Protein AF-A0AA86IXW4-F1 (afdb_monomer_lite)

Radius of gyration: 29.14 Å; chains: 1; bounding box: 56×47×99 Å

Structure (mmCIF, N/CA/C/O backbone):
data_AF-A0AA86IXW4-F1
#
_entry.id   AF-A0AA86IXW4-F1
#
loop_
_atom_site.group_PDB
_atom_site.id
_atom_site.type_symbol
_atom_site.label_atom_id
_atom_site.label_alt_id
_atom_site.label_comp_id
_atom_site.label_asym_id
_atom_site.label_entity_id
_atom_site.label_seq_id
_atom_site.pdbx_PDB_ins_code
_atom_site.Cartn_x
_atom_site.Cartn_y
_atom_site.Cartn_z
_atom_site.occupancy
_atom_site.B_iso_or_equiv
_atom_site.auth_seq_id
_atom_site.auth_comp_id
_atom_site.auth_asym_id
_atom_site.auth_atom_id
_atom_site.pdbx_PDB_model_num
ATOM 1 N N . MET A 1 1 ? -19.804 -8.439 32.373 1.00 39.34 1 MET A N 1
ATOM 2 C CA . MET A 1 1 ? -19.639 -8.968 31.004 1.00 39.34 1 MET A CA 1
ATOM 3 C C . MET A 1 1 ? -18.277 -8.530 30.494 1.00 39.34 1 MET A C 1
ATOM 5 O O . MET A 1 1 ? -18.001 -7.336 30.505 1.00 39.34 1 MET A O 1
ATOM 9 N N . ALA A 1 2 ? -17.385 -9.476 30.193 1.00 41.97 2 ALA A N 1
ATOM 10 C CA . ALA A 1 2 ? -16.076 -9.170 29.624 1.00 41.97 2 ALA A CA 1
ATOM 11 C C . ALA A 1 2 ? -16.275 -8.740 28.167 1.00 41.97 2 ALA A C 1
ATOM 13 O O . ALA A 1 2 ? -16.857 -9.489 27.390 1.00 41.97 2 ALA A O 1
ATOM 14 N N . THR A 1 3 ? -15.846 -7.531 27.810 1.00 47.69 3 THR A N 1
ATOM 15 C CA . THR A 1 3 ? -15.825 -7.098 26.411 1.00 47.69 3 THR A CA 1
ATOM 16 C C . THR A 1 3 ? -14.803 -7.959 25.681 1.00 47.69 3 THR A C 1
ATOM 18 O O . THR A 1 3 ? -13.603 -7.861 25.960 1.00 47.69 3 THR A O 1
ATOM 21 N N . VAL A 1 4 ? -15.299 -8.847 24.823 1.00 51.41 4 VAL A N 1
ATOM 22 C CA . VAL A 1 4 ? -14.493 -9.597 23.864 1.00 51.41 4 VAL A CA 1
ATOM 23 C C . VAL A 1 4 ? -13.935 -8.570 22.886 1.00 51.41 4 VAL A C 1
ATOM 25 O O . VAL A 1 4 ? -14.699 -7.820 22.292 1.00 51.41 4 VAL A O 1
ATOM 28 N N . VAL A 1 5 ? -12.610 -8.481 22.791 1.00 48.59 5 VAL A N 1
ATOM 29 C CA . VAL A 1 5 ? -11.953 -7.720 21.724 1.00 48.59 5 VAL A CA 1
ATOM 30 C C . VAL A 1 5 ? -11.948 -8.648 20.520 1.00 48.59 5 VAL A C 1
ATOM 32 O O . VAL A 1 5 ? -11.308 -9.700 20.574 1.00 48.59 5 VAL A O 1
ATOM 35 N N . SER A 1 6 ? -12.727 -8.319 19.492 1.00 56.19 6 SER A N 1
ATOM 36 C CA . SER A 1 6 ? -12.840 -9.142 18.294 1.00 56.19 6 SER A CA 1
ATOM 37 C C . SER A 1 6 ? -11.856 -8.657 17.241 1.00 56.19 6 SER A C 1
ATOM 39 O O . SER A 1 6 ? -11.741 -7.460 16.992 1.00 56.19 6 SER A O 1
ATOM 41 N N . THR A 1 7 ? -11.184 -9.580 16.555 1.00 57.56 7 THR A N 1
ATOM 42 C CA . THR A 1 7 ? -10.417 -9.244 15.347 1.00 57.56 7 THR A CA 1
ATOM 43 C C . THR A 1 7 ? -11.308 -8.654 14.255 1.00 57.56 7 THR A C 1
ATOM 45 O O . THR A 1 7 ? -10.797 -7.934 13.406 1.00 57.56 7 THR A O 1
ATOM 48 N N . ALA A 1 8 ? -12.625 -8.894 14.301 1.00 57.81 8 ALA A N 1
ATOM 49 C CA . ALA A 1 8 ? -13.596 -8.310 13.381 1.00 57.81 8 ALA A CA 1
ATOM 50 C C . ALA A 1 8 ? -13.733 -6.783 13.531 1.00 57.81 8 ALA A C 1
ATOM 52 O O . ALA A 1 8 ? -13.947 -6.096 12.532 1.00 57.81 8 ALA A O 1
ATOM 53 N N . ASP A 1 9 ? -13.537 -6.236 14.735 1.00 55.59 9 ASP A N 1
ATOM 54 C CA . ASP A 1 9 ? -13.600 -4.784 14.964 1.00 55.59 9 ASP A CA 1
ATOM 55 C C . ASP A 1 9 ? -12.440 -4.058 14.254 1.00 55.59 9 ASP A C 1
ATOM 57 O O . ASP A 1 9 ? -12.583 -2.917 13.837 1.00 55.59 9 ASP A O 1
ATOM 61 N N . TYR A 1 10 ? -11.333 -4.769 14.005 1.00 53.34 10 TYR A N 1
ATOM 62 C CA . TYR A 1 10 ? -10.164 -4.314 13.236 1.00 53.34 10 TYR A CA 1
ATOM 63 C C . TYR A 1 10 ? -10.246 -4.646 11.731 1.00 53.34 10 TYR A C 1
ATOM 65 O O . TYR A 1 10 ? -9.254 -4.541 11.006 1.00 53.34 10 TYR A O 1
ATOM 73 N N . THR A 1 11 ? -11.400 -5.127 11.250 1.00 56.25 11 THR A N 1
ATOM 74 C CA . THR A 1 11 ? -11.641 -5.409 9.819 1.00 56.25 11 THR A CA 1
ATOM 75 C C . THR A 1 11 ? -12.586 -4.422 9.152 1.00 56.25 11 THR A C 1
ATOM 77 O O . THR A 1 11 ? -12.877 -4.580 7.966 1.00 56.25 11 THR A O 1
ATOM 80 N N . GLN A 1 12 ? -13.066 -3.417 9.888 1.00 63.75 12 GLN A N 1
ATOM 81 C CA . GLN A 1 12 ? -13.913 -2.386 9.307 1.00 63.75 12 GLN A CA 1
ATOM 82 C C . GLN A 1 12 ? -13.126 -1.582 8.275 1.00 63.75 12 GLN A C 1
ATOM 84 O O . GLN A 1 12 ? -11.935 -1.315 8.437 1.00 63.75 12 GLN A O 1
ATOM 89 N N . LYS A 1 13 ? -13.801 -1.247 7.174 1.00 69.94 13 LYS A N 1
ATOM 90 C CA . LYS A 1 13 ? -13.234 -0.397 6.135 1.00 69.94 13 LYS A CA 1
ATOM 91 C C . LYS A 1 13 ? -13.002 0.984 6.745 1.00 69.94 13 LYS A C 1
ATOM 93 O O . LYS A 1 13 ? -13.955 1.639 7.151 1.00 69.94 13 LYS A O 1
ATOM 98 N N . ILE A 1 14 ? -11.733 1.366 6.827 1.00 74.06 14 ILE A N 1
ATOM 99 C CA . ILE A 1 14 ? -11.286 2.599 7.481 1.00 74.06 14 ILE A CA 1
ATOM 100 C C . ILE A 1 14 ? -11.587 3.816 6.605 1.00 74.06 14 ILE A C 1
ATOM 102 O O . ILE A 1 14 ? -12.019 4.842 7.114 1.00 74.06 14 ILE A O 1
ATOM 106 N N . ALA A 1 15 ? -11.368 3.674 5.298 1.00 80.75 15 ALA A N 1
ATOM 107 C CA . ALA A 1 15 ? -11.474 4.754 4.334 1.00 80.75 15 ALA A CA 1
ATOM 108 C C . ALA A 1 15 ? -11.994 4.265 2.982 1.00 80.75 15 ALA A C 1
ATOM 110 O O . ALA A 1 15 ? -11.995 3.059 2.702 1.00 80.75 15 ALA A O 1
ATOM 111 N N . GLU A 1 16 ? -12.441 5.195 2.140 1.00 84.00 16 GLU A N 1
ATOM 112 C CA . GLU A 1 16 ? -12.910 4.878 0.791 1.00 84.00 16 GLU A CA 1
ATOM 113 C C . GLU A 1 16 ? -11.810 4.281 -0.101 1.00 84.00 16 GLU A C 1
ATOM 115 O O . GLU A 1 16 ? -10.609 4.504 0.082 1.00 84.00 16 GLU A O 1
ATOM 120 N N . ASP A 1 17 ? -12.247 3.489 -1.086 1.00 88.19 17 ASP A N 1
ATOM 121 C CA . ASP A 1 17 ? -11.321 2.873 -2.033 1.00 88.19 17 ASP A CA 1
ATOM 122 C C . ASP A 1 17 ? -10.925 3.911 -3.083 1.00 88.19 17 ASP A C 1
ATOM 124 O O . ASP A 1 17 ? -11.780 4.616 -3.620 1.00 88.19 17 ASP A O 1
ATOM 128 N N . ILE A 1 18 ? -9.637 3.976 -3.408 1.00 87.75 18 ILE A N 1
ATOM 129 C CA . ILE A 1 18 ? -9.098 4.986 -4.319 1.00 87.75 18 ILE A CA 1
ATOM 130 C C . ILE A 1 18 ? -8.702 4.307 -5.634 1.00 87.75 18 ILE A C 1
ATOM 132 O O . ILE A 1 18 ? -7.917 3.355 -5.620 1.00 87.75 18 ILE A O 1
ATOM 136 N N . PRO A 1 19 ? -9.202 4.758 -6.797 1.00 90.06 19 PRO A N 1
ATOM 137 C CA . PRO A 1 19 ? -8.684 4.290 -8.074 1.00 90.06 19 PRO A CA 1
ATOM 138 C C . PRO A 1 19 ? -7.226 4.738 -8.229 1.00 90.06 19 PRO A C 1
ATOM 140 O O . PRO A 1 19 ? -6.903 5.915 -8.087 1.00 90.06 19 PRO A O 1
ATOM 143 N N . ALA A 1 20 ? -6.345 3.793 -8.536 1.00 89.06 20 ALA A N 1
ATOM 144 C CA . ALA A 1 20 ? -4.919 4.013 -8.715 1.00 89.06 20 ALA A CA 1
ATOM 145 C C . ALA A 1 20 ? -4.461 3.474 -10.073 1.00 89.06 20 ALA A C 1
ATOM 147 O O . ALA A 1 20 ? -5.071 2.574 -10.656 1.00 89.06 20 ALA A O 1
ATOM 148 N N . ARG A 1 21 ? -3.357 4.017 -10.582 1.00 89.69 21 ARG A N 1
ATOM 149 C CA . ARG A 1 21 ? -2.685 3.509 -11.777 1.00 89.69 21 ARG A CA 1
ATOM 150 C C . ARG A 1 21 ? -1.200 3.343 -11.479 1.00 89.69 21 ARG A C 1
ATOM 152 O O . ARG A 1 21 ? -0.575 4.274 -10.982 1.00 89.69 21 ARG A O 1
ATOM 159 N N . ILE A 1 22 ? -0.662 2.169 -11.793 1.00 88.38 22 ILE A N 1
ATOM 160 C CA . ILE A 1 22 ? 0.761 1.840 -11.672 1.00 88.38 22 ILE A CA 1
ATOM 161 C C . ILE A 1 22 ? 1.231 1.390 -13.055 1.00 88.38 22 ILE A C 1
ATOM 163 O O . ILE A 1 22 ? 0.738 0.390 -13.579 1.00 88.38 22 ILE A O 1
ATOM 167 N N . GLY A 1 23 ? 2.112 2.181 -13.673 1.00 86.81 23 GLY A N 1
ATOM 168 C CA . GLY A 1 23 ? 2.447 2.041 -15.094 1.00 86.81 23 GLY A CA 1
ATOM 169 C C . GLY A 1 23 ? 1.193 2.143 -15.968 1.00 86.81 23 GLY A C 1
ATOM 170 O O . GLY A 1 23 ? 0.375 3.056 -15.817 1.00 86.81 23 GLY A O 1
ATOM 171 N N . SER A 1 24 ? 0.991 1.158 -16.838 1.00 84.56 24 SER A N 1
ATOM 172 C CA . SER A 1 24 ? -0.204 1.028 -17.680 1.00 84.56 24 SER A CA 1
ATOM 173 C C . SER A 1 24 ? -1.407 0.364 -16.986 1.00 84.56 24 SER A C 1
ATOM 175 O O . SER A 1 24 ? -2.505 0.339 -17.550 1.00 84.56 24 SER A O 1
ATOM 177 N N . VAL A 1 25 ? -1.254 -0.136 -15.753 1.00 86.81 25 VAL A N 1
ATOM 178 C CA . VAL A 1 25 ? -2.282 -0.933 -15.069 1.00 86.81 25 VAL A CA 1
ATOM 179 C C . VAL A 1 25 ? -3.121 -0.070 -14.134 1.00 86.81 25 VAL A C 1
ATOM 181 O O . VAL A 1 25 ? -2.624 0.508 -13.169 1.00 86.81 25 VAL A O 1
ATOM 184 N N . SER A 1 26 ? -4.427 -0.021 -14.392 1.00 88.31 26 SER A N 1
ATOM 185 C CA . SER A 1 26 ? -5.412 0.571 -13.484 1.00 88.31 26 SER A CA 1
ATOM 186 C C . SER A 1 26 ? -5.901 -0.462 -12.470 1.00 88.31 26 SER A C 1
ATOM 188 O O . SER A 1 26 ? -6.228 -1.592 -12.827 1.00 88.31 26 SER A O 1
ATOM 190 N N . MET A 1 27 ? -5.960 -0.068 -11.203 1.00 91.50 27 MET A N 1
ATOM 191 C CA . MET A 1 27 ? -6.357 -0.917 -10.084 1.00 91.50 27 MET A CA 1
ATOM 192 C C . MET A 1 27 ? -7.051 -0.100 -8.993 1.00 91.50 27 MET A C 1
ATOM 194 O O . MET A 1 27 ? -7.095 1.127 -9.038 1.00 91.50 27 MET A O 1
ATOM 198 N N . THR A 1 28 ? -7.609 -0.785 -8.002 1.00 91.75 28 THR A N 1
ATOM 199 C CA . THR A 1 28 ? -8.272 -0.149 -6.863 1.00 91.75 28 THR A CA 1
ATOM 200 C C . THR A 1 28 ? -7.409 -0.321 -5.622 1.00 91.75 28 THR A C 1
ATOM 202 O O . THR A 1 28 ? -7.131 -1.447 -5.214 1.00 91.75 28 THR A O 1
ATOM 205 N N . ALA A 1 29 ? -6.993 0.794 -5.032 1.00 89.62 29 ALA A N 1
ATOM 206 C CA . ALA A 1 29 ? -6.302 0.839 -3.758 1.00 89.62 29 ALA A CA 1
ATOM 207 C C . ALA A 1 29 ? -7.321 0.763 -2.619 1.00 89.62 29 ALA A C 1
ATOM 209 O O . ALA A 1 29 ? -8.280 1.537 -2.582 1.00 89.62 29 ALA A O 1
ATOM 210 N N . ARG A 1 30 ? -7.105 -0.158 -1.686 1.00 88.62 30 ARG A N 1
ATOM 211 C CA . ARG A 1 30 ? -7.909 -0.315 -0.475 1.00 88.62 30 ARG A CA 1
ATOM 212 C C . ARG A 1 30 ? -7.087 0.120 0.720 1.00 88.62 30 ARG A C 1
ATOM 214 O O . ARG A 1 30 ? -5.916 -0.245 0.823 1.00 88.62 30 ARG A O 1
ATOM 221 N N . CYS A 1 31 ? -7.709 0.861 1.632 1.00 83.38 31 CYS A N 1
ATOM 222 C CA . CYS A 1 31 ? -7.043 1.229 2.871 1.00 83.38 31 CYS A CA 1
ATOM 223 C C . CYS A 1 31 ? -6.703 -0.052 3.656 1.00 83.38 31 CYS A C 1
ATOM 225 O O . CYS A 1 31 ? -7.609 -0.836 3.967 1.00 83.38 31 CYS A O 1
ATOM 227 N N . PRO A 1 32 ? -5.418 -0.307 3.950 1.00 77.50 32 PRO A N 1
ATOM 228 C CA . PRO A 1 32 ? -5.009 -1.510 4.652 1.00 77.50 32 PRO A CA 1
ATOM 229 C C . PRO A 1 32 ? -5.456 -1.451 6.118 1.00 77.50 32 PRO A C 1
ATOM 231 O O . PRO A 1 32 ? -5.749 -0.385 6.655 1.00 77.50 32 PRO A O 1
ATOM 234 N N . LYS A 1 33 ? -5.514 -2.613 6.779 1.00 73.00 33 LYS A N 1
ATOM 235 C CA . LYS A 1 33 ? -5.949 -2.720 8.183 1.00 73.00 33 LYS A CA 1
ATOM 236 C C . LYS A 1 33 ? -5.062 -1.892 9.116 1.00 73.00 33 LYS A C 1
ATOM 238 O O . LYS A 1 33 ? -3.870 -1.734 8.858 1.00 73.00 33 LYS A O 1
ATOM 243 N N . ASP A 1 34 ? -5.625 -1.502 10.258 1.00 67.75 34 ASP A N 1
ATOM 244 C CA . ASP A 1 34 ? -5.015 -0.615 11.254 1.00 67.75 34 ASP A CA 1
ATOM 245 C C . ASP A 1 34 ? -3.520 -0.901 11.544 1.00 67.75 34 ASP A C 1
ATOM 247 O O . ASP A 1 34 ? -2.677 -0.008 11.551 1.00 67.75 34 ASP A O 1
ATOM 251 N N . VAL A 1 35 ? -3.132 -2.160 11.758 1.00 62.41 35 VAL A N 1
ATOM 252 C CA . VAL A 1 35 ? -1.729 -2.487 12.090 1.00 62.41 35 VAL A CA 1
ATOM 253 C C . VAL A 1 35 ? -0.769 -2.120 10.951 1.00 62.41 35 VAL A C 1
ATOM 255 O O . VAL A 1 35 ? 0.280 -1.532 11.196 1.00 62.41 35 VAL A O 1
ATOM 258 N N . VAL A 1 36 ? -1.159 -2.411 9.709 1.00 69.75 36 VAL A N 1
ATOM 259 C CA . VAL A 1 36 ? -0.369 -2.116 8.504 1.00 69.75 36 VAL A CA 1
ATOM 260 C C . VAL A 1 36 ? -0.364 -0.617 8.222 1.00 69.75 36 VAL A C 1
ATOM 262 O O . VAL A 1 36 ? 0.662 -0.050 7.853 1.00 69.75 36 VAL A O 1
ATOM 265 N N . TRP A 1 37 ? -1.496 0.040 8.461 1.00 69.88 37 TRP A N 1
ATOM 266 C CA . TRP A 1 37 ? -1.609 1.486 8.366 1.00 69.88 37 TRP A CA 1
ATOM 267 C C . TRP A 1 37 ? -0.671 2.228 9.325 1.00 69.88 37 TRP A C 1
ATOM 269 O O . TRP A 1 37 ? 0.016 3.166 8.937 1.00 69.88 37 TRP A O 1
ATOM 279 N N . ASN A 1 38 ? -0.621 1.809 10.588 1.00 69.75 38 ASN A N 1
ATOM 280 C CA . ASN A 1 38 ? 0.190 2.478 11.603 1.00 69.75 38 ASN A CA 1
ATOM 281 C C . ASN A 1 38 ? 1.696 2.349 11.297 1.00 69.75 38 ASN A C 1
ATOM 283 O O . ASN A 1 38 ? 2.476 3.263 11.560 1.00 69.75 38 ASN A O 1
ATOM 287 N N . GLU A 1 39 ? 2.116 1.232 10.697 1.00 69.69 39 GLU A N 1
ATOM 288 C CA . GLU A 1 39 ? 3.484 1.075 10.190 1.00 69.69 39 GLU A CA 1
ATOM 289 C C . GLU A 1 39 ? 3.774 1.968 8.975 1.00 69.69 39 GLU A C 1
ATOM 291 O O . GLU A 1 39 ? 4.855 2.557 8.904 1.00 69.69 39 GLU A O 1
ATOM 296 N N . LEU A 1 40 ? 2.813 2.116 8.056 1.00 69.44 40 LEU A N 1
ATOM 297 C CA . LEU A 1 40 ? 2.895 3.041 6.919 1.00 69.44 40 LEU A CA 1
ATOM 298 C C . LEU A 1 40 ? 3.031 4.500 7.372 1.00 69.44 40 LEU A C 1
ATOM 300 O O . LEU A 1 40 ? 3.952 5.193 6.941 1.00 69.44 40 LEU A O 1
ATOM 304 N N . ALA A 1 41 ? 2.142 4.951 8.261 1.00 68.06 41 ALA A N 1
ATOM 305 C CA . ALA A 1 41 ? 2.092 6.330 8.740 1.00 68.06 41 ALA A CA 1
ATOM 306 C C . ALA A 1 41 ? 3.408 6.746 9.417 1.00 68.06 41 ALA A C 1
ATOM 308 O O . ALA A 1 41 ? 3.988 7.771 9.067 1.00 68.06 41 ALA A O 1
ATOM 309 N N . LYS A 1 42 ? 3.954 5.899 10.300 1.00 72.94 42 LYS A N 1
ATOM 310 C CA . LYS A 1 42 ? 5.231 6.166 10.986 1.00 72.94 42 LYS A CA 1
ATOM 311 C C . LYS A 1 42 ? 6.416 6.317 10.032 1.00 72.94 42 LYS A C 1
ATOM 313 O O . LYS A 1 42 ? 7.325 7.095 10.302 1.00 72.94 42 LYS A O 1
ATOM 318 N N . ARG A 1 43 ? 6.441 5.559 8.932 1.00 67.12 43 ARG A N 1
ATOM 319 C CA . ARG A 1 43 ? 7.516 5.641 7.929 1.00 67.12 43 ARG A CA 1
ATOM 320 C C . ARG A 1 43 ? 7.392 6.882 7.060 1.00 67.12 43 ARG A C 1
ATOM 322 O O . ARG A 1 43 ? 8.398 7.540 6.807 1.00 67.12 43 ARG A O 1
ATOM 329 N N . HIS A 1 44 ? 6.166 7.217 6.664 1.00 68.62 44 HIS A N 1
ATOM 330 C CA . HIS A 1 44 ? 5.885 8.462 5.962 1.00 68.62 44 HIS A CA 1
ATOM 331 C C . HIS A 1 44 ? 6.339 9.675 6.793 1.00 68.62 44 HIS A C 1
ATOM 333 O O . HIS A 1 44 ? 7.054 10.534 6.286 1.00 68.62 44 HIS A O 1
ATOM 339 N N . GLU A 1 45 ? 6.019 9.702 8.091 1.00 69.06 45 GLU A N 1
ATOM 340 C CA . GLU A 1 45 ? 6.474 10.747 9.022 1.00 69.06 45 GLU A CA 1
ATOM 341 C C . GLU A 1 45 ? 8.001 10.788 9.194 1.00 69.06 45 GLU A C 1
ATOM 343 O O . GLU A 1 45 ? 8.577 11.864 9.343 1.00 69.06 45 GLU A O 1
ATOM 348 N N . ALA A 1 46 ? 8.675 9.636 9.134 1.00 69.75 46 ALA A N 1
ATOM 349 C CA . ALA A 1 46 ? 10.134 9.551 9.186 1.00 69.75 46 ALA A CA 1
ATOM 350 C C . A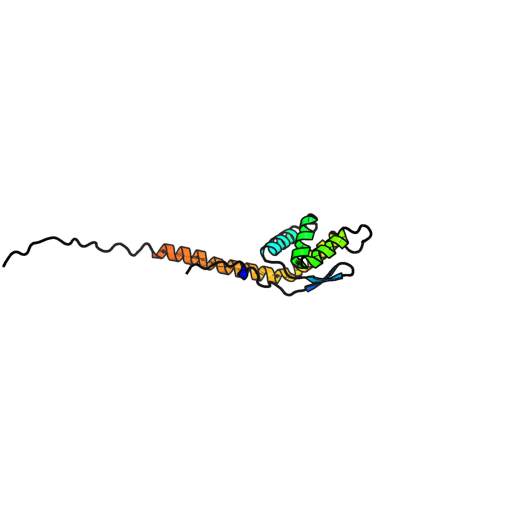LA A 1 46 ? 10.828 9.996 7.880 1.00 69.75 46 ALA A C 1
ATOM 352 O O . ALA A 1 46 ? 12.058 9.998 7.820 1.00 69.75 46 ALA A O 1
ATOM 353 N N . GLY A 1 47 ? 10.071 10.342 6.831 1.00 60.88 47 GLY A N 1
ATOM 354 C CA . GLY A 1 47 ? 10.604 10.657 5.502 1.00 60.88 47 GLY A CA 1
ATOM 355 C C . GLY A 1 47 ? 11.172 9.440 4.760 1.00 60.88 47 GLY A C 1
ATOM 356 O O . GLY A 1 47 ? 11.732 9.587 3.674 1.00 60.88 47 GLY A O 1
ATOM 357 N N . ASP A 1 48 ? 11.012 8.236 5.317 1.00 64.12 48 ASP A N 1
ATOM 358 C CA . ASP A 1 48 ? 11.495 6.983 4.741 1.00 64.12 48 ASP A CA 1
ATOM 359 C C . ASP A 1 48 ? 10.431 6.403 3.802 1.00 64.12 48 ASP A C 1
ATOM 361 O O . ASP A 1 48 ? 9.669 5.493 4.138 1.00 64.12 48 ASP A O 1
ATOM 365 N N . THR A 1 49 ? 10.351 6.988 2.608 1.00 56.69 49 THR A N 1
ATOM 366 C CA . THR A 1 49 ? 9.507 6.490 1.507 1.00 56.69 49 THR A CA 1
ATOM 367 C C . THR A 1 49 ? 10.192 5.374 0.709 1.00 56.69 49 THR A C 1
ATOM 369 O O . THR A 1 49 ? 9.534 4.644 -0.032 1.00 56.69 49 THR A O 1
ATOM 372 N N . SER A 1 50 ? 11.499 5.180 0.918 1.00 56.31 50 SER A N 1
ATOM 373 C CA . SER A 1 50 ? 12.315 4.078 0.403 1.00 56.31 50 SER A CA 1
ATOM 374 C C . SER A 1 50 ? 12.370 2.918 1.400 1.00 56.31 50 SER A C 1
ATOM 376 O O . SER A 1 50 ? 13.430 2.555 1.907 1.00 56.31 50 SER A O 1
ATOM 378 N N . GLY A 1 51 ? 11.219 2.314 1.697 1.00 60.59 51 GLY A N 1
ATOM 379 C CA . GLY A 1 51 ? 11.209 1.077 2.474 1.00 60.59 51 GLY A CA 1
ATOM 380 C C . GLY A 1 51 ? 12.033 -0.015 1.780 1.00 60.59 51 GLY A C 1
ATOM 381 O O . GLY A 1 51 ? 12.086 -0.067 0.551 1.00 60.59 51 GLY A O 1
ATOM 382 N N . SER A 1 52 ? 12.644 -0.914 2.563 1.00 68.75 52 SER A N 1
ATOM 383 C CA . SER A 1 52 ? 13.222 -2.166 2.047 1.00 68.75 52 SER A CA 1
ATOM 384 C C . SER A 1 52 ? 12.251 -2.790 1.043 1.00 68.75 52 SER A C 1
ATOM 386 O O . SER A 1 52 ? 11.076 -2.915 1.378 1.00 68.75 52 SER A O 1
ATOM 388 N N . GLU A 1 53 ? 12.714 -3.175 -0.143 1.00 77.31 53 GLU A N 1
ATOM 389 C CA . GLU A 1 53 ? 11.923 -3.776 -1.232 1.00 77.31 53 GLU A CA 1
ATOM 390 C C . GLU A 1 53 ? 10.810 -4.722 -0.742 1.00 77.31 53 GLU A C 1
ATOM 392 O O . GLU A 1 53 ? 9.640 -4.569 -1.096 1.00 77.31 53 GLU A O 1
ATOM 397 N N . SER A 1 54 ? 11.145 -5.621 0.184 1.00 77.75 54 SER A N 1
ATOM 398 C CA . SER A 1 54 ? 10.229 -6.579 0.811 1.00 77.75 54 SER A CA 1
ATOM 399 C C . SER A 1 54 ? 9.008 -5.924 1.472 1.00 77.75 54 SER A C 1
ATOM 401 O O . SER A 1 54 ? 7.902 -6.458 1.424 1.00 77.75 54 SER A O 1
ATOM 403 N N . MET A 1 55 ? 9.202 -4.756 2.082 1.00 78.44 55 MET A N 1
ATOM 404 C CA . MET A 1 55 ? 8.154 -3.959 2.714 1.00 78.44 55 MET A CA 1
ATOM 405 C C . MET A 1 55 ? 7.279 -3.271 1.667 1.00 78.44 55 MET A C 1
ATOM 407 O O . MET A 1 55 ? 6.061 -3.347 1.771 1.00 78.44 55 MET A O 1
ATOM 411 N N . LEU A 1 56 ? 7.856 -2.651 0.631 1.00 82.00 56 LEU A N 1
ATOM 412 C CA . LEU A 1 56 ? 7.054 -2.069 -0.456 1.00 82.00 56 LEU A CA 1
ATOM 413 C C . LEU A 1 56 ? 6.181 -3.136 -1.130 1.00 82.00 56 LEU A C 1
ATOM 415 O O . LEU A 1 56 ? 5.024 -2.867 -1.451 1.00 82.00 56 LEU A O 1
ATOM 419 N N . MET A 1 57 ? 6.692 -4.361 -1.274 1.00 86.06 57 MET A N 1
ATOM 420 C CA . MET A 1 57 ? 5.921 -5.489 -1.804 1.00 86.06 57 MET A CA 1
ATOM 421 C C . MET A 1 57 ? 4.814 -5.936 -0.849 1.00 86.06 57 MET A C 1
ATOM 423 O O . MET A 1 57 ? 3.673 -6.119 -1.275 1.00 86.06 57 MET A O 1
ATOM 427 N N . TYR A 1 58 ? 5.116 -6.044 0.446 1.00 84.81 58 TYR A N 1
ATOM 428 C CA . TYR A 1 58 ? 4.113 -6.337 1.471 1.00 84.81 58 TYR A CA 1
ATOM 429 C C . TYR A 1 58 ? 2.974 -5.306 1.472 1.00 84.81 58 TYR A C 1
ATOM 431 O O . TYR A 1 58 ? 1.797 -5.666 1.455 1.00 84.81 58 TYR A O 1
ATOM 439 N N . LEU A 1 59 ? 3.320 -4.020 1.419 1.00 84.25 59 LEU A N 1
ATOM 440 C CA . LEU A 1 59 ? 2.365 -2.915 1.388 1.00 84.25 59 LEU A CA 1
ATOM 441 C C . LEU A 1 59 ? 1.546 -2.904 0.099 1.00 84.25 59 LEU A C 1
ATOM 443 O O . LEU A 1 59 ? 0.336 -2.703 0.147 1.00 84.25 59 LEU A O 1
ATOM 447 N N . SER A 1 60 ? 2.177 -3.189 -1.039 1.00 87.50 60 SER A N 1
ATOM 448 C CA . SER A 1 60 ? 1.483 -3.297 -2.324 1.00 87.50 60 SER A CA 1
ATOM 449 C C . SER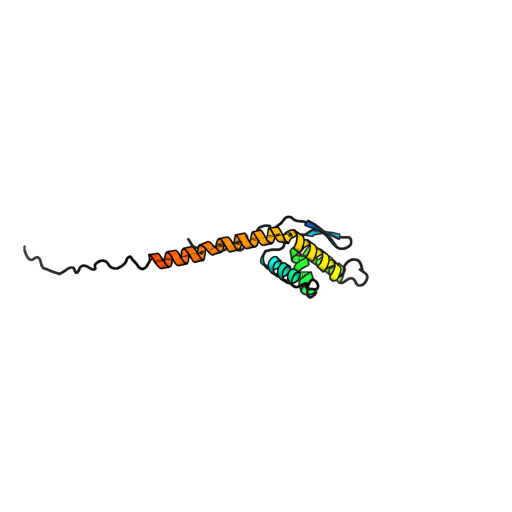 A 1 60 ? 0.431 -4.403 -2.300 1.00 87.50 60 SER A C 1
ATOM 451 O O . SER A 1 60 ? -0.704 -4.175 -2.710 1.00 87.50 60 SER A O 1
ATOM 453 N N . ALA A 1 61 ? 0.760 -5.574 -1.751 1.00 87.75 61 ALA A N 1
ATOM 454 C CA . ALA A 1 61 ? -0.206 -6.657 -1.589 1.00 87.75 61 ALA A CA 1
ATOM 455 C C . ALA A 1 61 ? -1.332 -6.291 -0.605 1.00 87.75 61 ALA A C 1
ATOM 457 O O . ALA A 1 61 ? -2.493 -6.627 -0.841 1.00 87.75 61 ALA A O 1
ATOM 458 N N . ALA A 1 62 ? -1.016 -5.577 0.479 1.00 85.31 62 ALA A N 1
ATOM 459 C CA . ALA A 1 62 ? -2.008 -5.139 1.459 1.00 85.31 62 ALA A CA 1
ATOM 460 C C . ALA A 1 62 ? -2.982 -4.087 0.897 1.00 85.31 62 ALA A C 1
ATOM 462 O O . ALA A 1 62 ? -4.167 -4.119 1.227 1.00 85.31 62 ALA A O 1
ATOM 463 N N . ILE A 1 63 ? -2.487 -3.178 0.053 1.00 89.00 63 ILE A N 1
ATOM 464 C CA . ILE A 1 63 ? -3.251 -2.065 -0.520 1.00 89.00 63 ILE A CA 1
ATOM 465 C C . ILE A 1 63 ? -4.026 -2.496 -1.770 1.00 89.00 63 ILE A C 1
ATOM 467 O O . ILE A 1 63 ? -5.217 -2.222 -1.896 1.00 89.00 63 ILE A O 1
ATOM 471 N N . PHE A 1 64 ? -3.364 -3.161 -2.714 1.00 89.88 64 PHE A N 1
ATOM 472 C CA . PHE A 1 64 ? -3.939 -3.474 -4.026 1.00 89.88 64 PHE A CA 1
ATOM 473 C C . PHE A 1 64 ? -4.510 -4.897 -4.110 1.00 89.88 64 PHE A C 1
ATOM 475 O O . PHE A 1 64 ? -5.173 -5.238 -5.094 1.00 89.88 64 PHE A O 1
ATOM 482 N N . GLY A 1 65 ? -4.292 -5.717 -3.078 1.00 88.81 65 GLY A N 1
ATOM 483 C CA . GLY A 1 65 ? -4.602 -7.145 -3.061 1.00 88.81 65 GLY A CA 1
ATOM 484 C C . GLY A 1 65 ? -3.431 -7.998 -3.553 1.00 88.81 65 GLY A C 1
ATOM 485 O O . GLY A 1 65 ? -2.540 -7.506 -4.244 1.00 88.81 65 GLY A O 1
ATOM 486 N N . THR A 1 66 ? -3.445 -9.289 -3.214 1.00 87.50 66 THR A N 1
ATOM 487 C CA . THR A 1 66 ? -2.384 -10.254 -3.561 1.00 87.50 66 THR A CA 1
ATOM 488 C C . THR A 1 66 ? -2.111 -10.293 -5.060 1.00 87.50 66 THR A C 1
ATOM 490 O O . THR A 1 66 ? -0.975 -10.092 -5.474 1.00 87.50 66 THR A O 1
ATOM 493 N N . ASP A 1 67 ? -3.158 -10.427 -5.872 1.00 88.94 67 ASP A N 1
ATOM 494 C CA . ASP A 1 67 ? -3.034 -10.613 -7.321 1.00 88.94 67 ASP A CA 1
ATOM 495 C C . ASP A 1 67 ? -2.444 -9.374 -8.009 1.00 88.94 67 ASP A C 1
ATOM 497 O O . ASP A 1 67 ? -1.652 -9.472 -8.944 1.00 88.94 67 ASP A O 1
ATOM 501 N N . ASN A 1 68 ? -2.822 -8.177 -7.551 1.00 89.12 68 ASN A N 1
ATOM 502 C CA . ASN A 1 68 ? -2.260 -6.936 -8.082 1.00 89.12 68 ASN A CA 1
ATOM 503 C C . ASN A 1 68 ? -0.865 -6.667 -7.510 1.00 89.12 68 ASN A C 1
ATOM 505 O O . ASN A 1 68 ? -0.019 -6.149 -8.231 1.00 89.12 68 ASN A O 1
ATOM 509 N N . GLY A 1 69 ? -0.598 -7.062 -6.263 1.00 87.88 69 GLY A N 1
ATOM 510 C CA . GLY A 1 69 ? 0.738 -7.037 -5.671 1.00 87.88 69 GLY A CA 1
ATOM 511 C C . GLY A 1 69 ? 1.736 -7.880 -6.466 1.00 87.88 69 GLY A C 1
ATOM 512 O O . GLY A 1 69 ? 2.832 -7.411 -6.759 1.00 87.88 69 GLY A O 1
ATOM 513 N N . GLU A 1 70 ? 1.341 -9.079 -6.897 1.00 89.56 70 GLU A N 1
ATOM 514 C CA . GLU A 1 70 ? 2.161 -9.942 -7.757 1.00 89.56 70 GLU A CA 1
ATOM 515 C C . GLU A 1 70 ? 2.409 -9.325 -9.137 1.00 89.56 70 GLU A C 1
ATOM 517 O O . GLU A 1 70 ? 3.531 -9.374 -9.636 1.00 89.56 70 GLU A O 1
ATOM 522 N N . LYS A 1 71 ? 1.404 -8.673 -9.737 1.00 90.38 71 LYS A N 1
ATOM 523 C CA . LYS A 1 71 ? 1.589 -7.936 -11.002 1.00 90.38 71 LYS A CA 1
ATOM 524 C C . LYS A 1 71 ? 2.562 -6.770 -10.857 1.00 90.38 71 LYS A C 1
ATOM 526 O O . LYS A 1 71 ? 3.395 -6.568 -11.732 1.00 90.38 71 LYS A O 1
ATOM 531 N N . ILE A 1 72 ? 2.454 -5.998 -9.774 1.00 90.38 72 ILE A N 1
ATOM 532 C CA . ILE A 1 72 ? 3.377 -4.891 -9.479 1.00 90.38 72 ILE A CA 1
ATOM 533 C C . ILE A 1 72 ? 4.794 -5.432 -9.297 1.00 90.38 72 ILE A C 1
ATOM 535 O O . ILE A 1 72 ? 5.736 -4.857 -9.831 1.00 90.38 72 ILE A O 1
ATOM 539 N N . ARG A 1 73 ? 4.941 -6.560 -8.597 1.00 90.06 73 ARG A N 1
ATOM 540 C CA . ARG A 1 73 ? 6.229 -7.231 -8.442 1.00 90.06 73 ARG A CA 1
ATOM 541 C C . ARG A 1 73 ? 6.814 -7.654 -9.787 1.00 90.06 73 ARG A C 1
ATOM 543 O O . ARG A 1 73 ? 7.946 -7.302 -10.079 1.00 90.06 73 ARG A O 1
ATOM 550 N N . ALA A 1 74 ? 6.027 -8.314 -10.634 1.00 91.06 74 ALA A N 1
ATOM 551 C CA . ALA A 1 74 ? 6.468 -8.697 -11.974 1.00 91.06 74 ALA A CA 1
ATOM 552 C C . ALA A 1 74 ? 6.884 -7.481 -12.821 1.00 91.06 74 ALA A C 1
ATOM 554 O O . ALA A 1 74 ? 7.847 -7.562 -13.572 1.00 91.06 74 ALA A O 1
ATOM 555 N N . MET A 1 75 ? 6.193 -6.344 -12.671 1.00 91.38 75 MET A N 1
ATOM 556 C CA . MET A 1 75 ? 6.570 -5.089 -13.328 1.00 91.38 75 MET A CA 1
ATOM 557 C C . MET A 1 75 ? 7.899 -4.517 -12.821 1.00 91.38 75 MET A C 1
ATOM 559 O O . MET A 1 75 ? 8.599 -3.895 -13.609 1.00 91.38 75 MET A O 1
ATOM 563 N N . LEU A 1 76 ? 8.228 -4.688 -11.540 1.00 89.31 76 LEU A N 1
ATOM 564 C CA . LEU A 1 76 ? 9.486 -4.219 -10.946 1.00 89.31 76 LEU A CA 1
ATOM 565 C C . LEU A 1 76 ? 10.669 -5.143 -11.241 1.00 89.31 76 LEU A C 1
ATOM 567 O O . LEU A 1 76 ? 11.800 -4.671 -11.325 1.00 89.31 76 LEU A O 1
ATOM 571 N N . ASP A 1 77 ? 10.401 -6.441 -11.378 1.00 89.44 77 ASP A N 1
ATOM 572 C CA . ASP A 1 77 ? 11.402 -7.457 -11.703 1.00 89.44 77 ASP A CA 1
ATOM 573 C C . ASP A 1 77 ? 11.774 -7.445 -13.202 1.00 89.44 77 ASP A C 1
ATOM 575 O O . ASP A 1 77 ? 12.786 -8.031 -13.587 1.00 89.44 77 ASP A O 1
ATOM 579 N N . ASP A 1 78 ? 10.975 -6.785 -14.052 1.00 89.75 78 ASP A N 1
ATOM 580 C CA . ASP A 1 78 ? 11.231 -6.641 -15.487 1.00 89.75 78 ASP A CA 1
ATOM 581 C C . ASP A 1 78 ? 12.326 -5.583 -15.755 1.00 89.75 78 ASP A C 1
ATOM 583 O O . ASP A 1 78 ? 12.090 -4.386 -15.557 1.00 89.75 78 ASP A O 1
ATOM 587 N N . PRO A 1 79 ? 13.522 -5.982 -16.235 1.00 85.94 79 PRO A N 1
ATOM 588 C CA . PRO A 1 79 ? 14.631 -5.059 -16.472 1.00 85.94 79 PRO A CA 1
ATOM 589 C C . PRO A 1 79 ? 14.375 -4.074 -17.622 1.00 85.94 79 PRO A C 1
ATOM 591 O O . PRO A 1 79 ? 15.038 -3.034 -17.688 1.00 85.94 79 PRO A O 1
ATOM 594 N N . ASP A 1 80 ? 13.434 -4.378 -18.520 1.00 88.81 80 ASP A N 1
ATOM 595 C CA . ASP A 1 80 ? 13.076 -3.514 -19.646 1.00 88.81 80 ASP A CA 1
ATOM 596 C C . ASP A 1 80 ? 11.964 -2.516 -19.278 1.00 88.81 80 ASP A C 1
ATOM 598 O O . ASP A 1 80 ? 11.738 -1.527 -19.987 1.00 88.81 80 ASP A O 1
ATOM 602 N N . ASN A 1 81 ? 11.307 -2.708 -18.131 1.00 86.06 81 ASN A N 1
ATOM 603 C CA . ASN A 1 81 ? 10.271 -1.814 -17.648 1.00 86.06 81 ASN A CA 1
ATOM 604 C C . ASN A 1 81 ? 10.864 -0.597 -16.923 1.00 86.06 81 ASN A C 1
ATOM 606 O O . ASN A 1 81 ? 11.374 -0.676 -15.808 1.00 86.06 81 ASN A O 1
ATOM 610 N N . ARG A 1 82 ? 10.741 0.579 -17.546 1.00 83.31 82 ARG A N 1
ATOM 611 C CA . ARG A 1 82 ? 11.141 1.865 -16.943 1.00 83.31 82 ARG A CA 1
ATOM 612 C C . ARG A 1 82 ? 9.983 2.661 -16.351 1.00 83.31 82 ARG A C 1
ATOM 614 O O . ARG A 1 82 ? 10.219 3.703 -15.742 1.00 83.31 82 ARG A O 1
ATOM 621 N N . GLU A 1 83 ? 8.746 2.211 -16.549 1.00 84.50 83 GLU A N 1
ATOM 622 C CA . GLU A 1 83 ? 7.555 2.932 -16.094 1.00 84.50 83 GLU A CA 1
ATOM 623 C C . GLU A 1 83 ? 7.316 2.750 -14.595 1.00 84.50 83 GLU A C 1
ATOM 625 O O . GLU A 1 83 ? 6.841 3.670 -13.928 1.00 84.50 83 GLU A O 1
ATOM 630 N N . VAL A 1 84 ? 7.650 1.572 -14.062 1.00 88.25 84 VAL A N 1
ATOM 631 C CA . VAL A 1 84 ? 7.412 1.210 -12.663 1.00 88.25 84 VAL A CA 1
ATOM 632 C C . VAL A 1 84 ? 8.744 0.957 -11.973 1.00 88.25 84 VAL A C 1
ATOM 634 O O . VAL A 1 84 ? 9.449 0.003 -12.261 1.00 88.25 84 VAL A O 1
ATOM 637 N N . THR A 1 85 ? 9.078 1.827 -11.028 1.00 88.62 85 THR A N 1
ATOM 638 C CA . THR A 1 85 ? 10.256 1.719 -10.157 1.00 88.62 85 THR A CA 1
ATOM 639 C C . THR A 1 85 ? 9.841 1.716 -8.691 1.00 88.62 85 THR A C 1
ATOM 641 O O . THR A 1 85 ? 8.768 2.224 -8.346 1.00 88.62 85 THR A O 1
ATOM 644 N N . TYR A 1 86 ? 10.717 1.237 -7.801 1.00 85.69 86 TYR A N 1
ATOM 645 C CA . TYR A 1 86 ? 10.504 1.326 -6.351 1.00 85.69 86 TYR A CA 1
ATOM 646 C C . TYR A 1 86 ? 10.199 2.753 -5.887 1.00 85.69 86 TYR A C 1
ATOM 648 O O . TYR A 1 86 ? 9.327 2.953 -5.047 1.00 85.69 86 TYR A O 1
ATOM 656 N N . THR A 1 87 ? 10.849 3.754 -6.487 1.00 84.44 87 THR A N 1
ATOM 657 C CA . THR A 1 87 ? 10.592 5.171 -6.206 1.00 84.44 87 THR A CA 1
ATOM 658 C C . THR A 1 87 ? 9.183 5.587 -6.620 1.00 84.44 87 THR A C 1
ATOM 660 O O . THR A 1 87 ? 8.470 6.200 -5.829 1.00 84.44 87 THR A O 1
ATOM 663 N N . SER A 1 88 ? 8.748 5.232 -7.835 1.00 87.75 88 SER A N 1
ATOM 664 C CA . SER A 1 88 ? 7.394 5.561 -8.304 1.00 87.75 88 SER A CA 1
ATOM 665 C C . SER A 1 88 ? 6.310 4.871 -7.468 1.00 87.75 88 SER A C 1
ATOM 667 O O . SER A 1 88 ? 5.316 5.498 -7.108 1.00 87.75 88 SER A O 1
ATOM 669 N N . LEU A 1 89 ? 6.538 3.611 -7.085 1.00 87.88 89 LEU A N 1
ATOM 670 C CA . LEU A 1 89 ? 5.637 2.849 -6.231 1.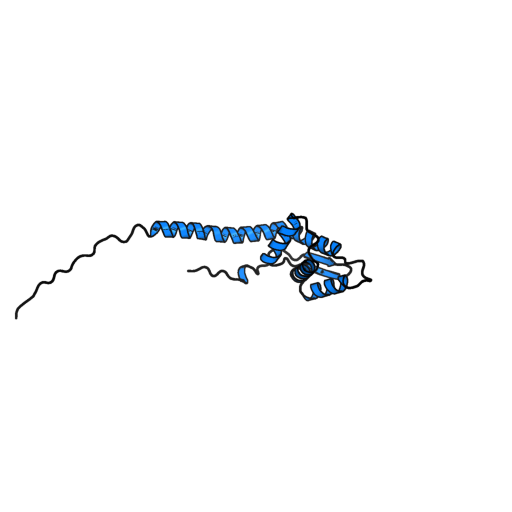00 87.88 89 LEU A CA 1
ATOM 671 C C . LEU A 1 89 ? 5.562 3.454 -4.825 1.00 87.88 89 LEU A C 1
ATOM 673 O O . LEU A 1 89 ? 4.466 3.650 -4.304 1.00 87.88 89 LEU A O 1
ATOM 677 N N . GLY A 1 90 ? 6.710 3.798 -4.236 1.00 84.31 90 GLY A N 1
ATOM 678 C CA . GLY A 1 90 ? 6.784 4.489 -2.950 1.00 84.31 90 GLY A CA 1
ATOM 679 C C . GLY A 1 90 ? 6.045 5.828 -2.971 1.00 84.31 90 GLY A C 1
ATOM 680 O O . GLY A 1 90 ? 5.307 6.128 -2.037 1.00 84.31 90 GLY A O 1
ATOM 681 N N . GLY A 1 91 ? 6.151 6.588 -4.067 1.00 86.19 91 GLY A N 1
ATOM 682 C CA . GLY A 1 91 ? 5.399 7.830 -4.265 1.00 86.19 91 GLY A CA 1
ATOM 683 C C . GLY A 1 91 ? 3.881 7.621 -4.311 1.00 86.19 91 GLY A C 1
ATOM 684 O O . GLY A 1 91 ? 3.144 8.339 -3.636 1.00 86.19 91 GLY A O 1
ATOM 685 N N . VAL A 1 92 ? 3.401 6.608 -5.046 1.00 88.19 92 VAL A N 1
ATOM 686 C CA . VAL A 1 92 ? 1.966 6.263 -5.090 1.00 88.19 92 VAL A CA 1
ATOM 687 C C . VAL A 1 92 ? 1.462 5.838 -3.711 1.00 88.19 92 VAL A C 1
ATOM 689 O O . VAL A 1 92 ? 0.419 6.314 -3.266 1.00 88.19 92 VAL A O 1
ATOM 692 N N . ILE A 1 93 ? 2.200 4.972 -3.013 1.00 87.12 93 ILE A N 1
ATOM 693 C CA . ILE A 1 93 ? 1.838 4.527 -1.661 1.00 87.12 93 ILE A CA 1
ATOM 694 C C . ILE A 1 93 ? 1.827 5.714 -0.691 1.00 87.12 93 ILE A C 1
ATOM 696 O O . ILE A 1 93 ? 0.874 5.853 0.069 1.00 87.12 93 ILE A O 1
ATOM 700 N N . GLY A 1 94 ? 2.825 6.599 -0.746 1.00 83.62 94 GLY A N 1
ATOM 701 C CA . GLY A 1 94 ? 2.879 7.811 0.075 1.00 83.62 94 GLY A CA 1
ATOM 702 C C . GLY A 1 94 ? 1.665 8.718 -0.133 1.00 83.62 94 GLY A C 1
ATOM 703 O O . GLY A 1 94 ? 1.037 9.131 0.836 1.00 83.62 94 GLY A O 1
ATOM 704 N N . TYR A 1 95 ? 1.256 8.938 -1.385 1.00 86.88 95 TYR A N 1
ATOM 705 C CA . TYR A 1 95 ? 0.044 9.702 -1.698 1.00 86.88 95 TYR A CA 1
ATOM 706 C C . TYR A 1 95 ? -1.226 9.065 -1.118 1.00 86.88 95 TYR A C 1
ATOM 708 O O . TYR A 1 95 ? -2.081 9.753 -0.562 1.00 86.88 95 TYR A O 1
ATOM 716 N N . LEU A 1 96 ? -1.361 7.741 -1.229 1.00 86.44 96 LEU A N 1
ATOM 717 C CA . LEU A 1 96 ? -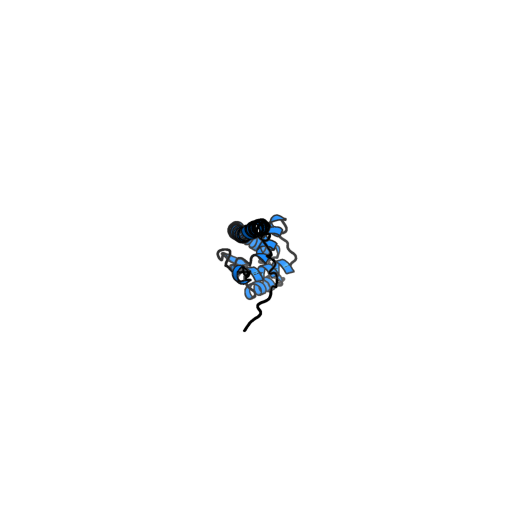2.490 7.017 -0.640 1.00 86.44 96 LEU A CA 1
ATOM 718 C C . LEU A 1 96 ? -2.498 7.147 0.890 1.00 86.44 96 LEU A C 1
ATOM 720 O O . LEU A 1 96 ? -3.561 7.322 1.486 1.00 86.44 96 LEU A O 1
ATOM 724 N N . VAL A 1 97 ? -1.317 7.131 1.517 1.00 82.19 97 VAL A N 1
ATOM 725 C CA . VAL A 1 97 ? -1.169 7.368 2.957 1.00 82.19 97 VAL A CA 1
ATOM 726 C C . VAL A 1 97 ? -1.579 8.792 3.344 1.00 82.19 97 VAL A C 1
ATOM 728 O O . VAL A 1 97 ? -2.269 9.002 4.335 1.00 82.19 97 VAL A O 1
ATOM 731 N N . GLU A 1 98 ? -1.229 9.794 2.550 1.00 84.19 98 GLU A N 1
ATOM 732 C CA . GLU A 1 98 ? -1.678 11.163 2.809 1.00 84.19 98 GLU A CA 1
ATOM 733 C C . GLU A 1 98 ? -3.209 11.286 2.696 1.00 84.19 98 GLU A C 1
ATOM 735 O O . GLU A 1 98 ? -3.852 11.938 3.520 1.00 84.19 98 GLU A O 1
ATOM 740 N N . LYS A 1 99 ? -3.813 10.606 1.713 1.00 86.56 99 LYS A N 1
ATOM 741 C CA . LYS A 1 99 ? -5.264 10.634 1.484 1.00 86.56 99 LYS A CA 1
ATOM 742 C C . LYS A 1 99 ? -6.072 9.957 2.579 1.00 86.56 99 LYS A C 1
ATOM 744 O O . LYS A 1 99 ? -7.076 10.517 3.010 1.00 86.56 99 LYS A O 1
ATOM 749 N N . TRP A 1 100 ? -5.653 8.778 3.025 1.00 84.62 100 TRP A N 1
ATOM 750 C CA . TRP A 1 100 ? -6.347 8.055 4.091 1.00 84.62 100 TRP A CA 1
ATOM 751 C C . TRP A 1 100 ? -5.984 8.565 5.495 1.00 84.62 100 TRP A C 1
ATOM 753 O O . TRP A 1 100 ? -6.726 8.295 6.437 1.00 84.62 100 TRP A O 1
ATOM 763 N N . GLY A 1 101 ? -4.899 9.344 5.625 1.00 80.69 101 GLY A N 1
ATOM 764 C CA . GLY A 1 101 ? -4.423 10.038 6.833 1.00 80.69 101 GLY A CA 1
ATOM 765 C C . GLY A 1 101 ? -5.517 10.417 7.831 1.00 80.69 101 GLY A C 1
ATOM 766 O O . GLY A 1 101 ? -5.560 9.855 8.928 1.00 80.69 101 GLY A O 1
ATOM 767 N N . PRO A 1 102 ? -6.416 11.344 7.463 1.00 81.62 102 PRO A N 1
ATOM 768 C CA . PRO A 1 102 ? -7.421 11.873 8.380 1.00 81.62 102 PRO A CA 1
ATOM 769 C C . PRO A 1 102 ? -8.430 10.825 8.872 1.00 81.62 102 PRO A C 1
ATOM 771 O O . PRO A 1 102 ? -8.740 10.777 10.062 1.00 81.62 102 PRO A O 1
ATOM 774 N N . GLU A 1 103 ? -8.935 9.980 7.971 1.00 79.56 103 GLU A N 1
ATOM 775 C CA . GLU A 1 103 ? -9.956 8.970 8.287 1.00 79.56 103 GLU A CA 1
ATOM 776 C C . GLU A 1 103 ? -9.372 7.849 9.143 1.00 79.56 103 GLU A C 1
ATOM 778 O O . GLU A 1 103 ? -9.964 7.438 10.143 1.00 79.56 103 GLU A O 1
ATOM 783 N N . ALA A 1 104 ? -8.157 7.418 8.810 1.00 74.62 104 ALA A N 1
ATOM 784 C CA . ALA A 1 104 ? -7.453 6.424 9.588 1.00 74.62 104 ALA A CA 1
ATOM 785 C C . ALA A 1 104 ? -7.118 6.940 10.986 1.00 74.62 104 ALA A C 1
ATOM 787 O O . ALA A 1 104 ? -7.407 6.255 11.965 1.00 74.62 104 ALA A O 1
ATOM 788 N N . GLN A 1 105 ? -6.603 8.166 11.112 1.00 75.88 105 GLN A N 1
ATOM 789 C CA . GLN A 1 105 ? -6.325 8.775 12.413 1.00 75.88 105 GLN A CA 1
ATOM 790 C C . GLN A 1 105 ? -7.588 8.850 13.289 1.00 75.88 105 GLN A C 1
ATOM 792 O O . GLN A 1 105 ? -7.551 8.455 14.457 1.00 75.88 105 GLN A O 1
ATOM 797 N N . ALA A 1 106 ? -8.723 9.265 12.718 1.00 76.00 106 ALA A N 1
ATOM 798 C CA . ALA A 1 106 ? -10.003 9.292 13.424 1.00 76.00 106 ALA A CA 1
ATOM 799 C C . ALA A 1 106 ? -10.453 7.889 13.880 1.00 76.00 106 ALA A C 1
ATOM 801 O O . ALA A 1 106 ? -10.944 7.726 15.001 1.00 76.00 106 ALA A O 1
ATOM 802 N N . HIS A 1 107 ? -10.239 6.862 13.051 1.00 76.00 107 HIS A N 1
ATOM 803 C CA . HIS A 1 107 ? -10.521 5.468 13.399 1.00 76.00 107 HIS A CA 1
ATOM 804 C C . HIS A 1 107 ? -9.656 4.981 14.579 1.00 76.00 107 HIS A C 1
ATOM 806 O O . HIS A 1 107 ? -10.180 4.402 15.538 1.00 76.00 107 HIS A O 1
ATOM 812 N N . PHE A 1 108 ? -8.352 5.292 14.587 1.00 71.88 108 PHE A N 1
ATOM 813 C CA . PHE A 1 108 ? -7.466 4.973 15.718 1.00 71.88 108 PHE A CA 1
ATOM 814 C C . PHE A 1 108 ? -7.874 5.672 17.004 1.00 71.88 108 PHE A C 1
ATOM 816 O O . PHE A 1 108 ? -7.880 5.049 18.069 1.00 71.88 108 PHE A O 1
ATOM 823 N N . GLU A 1 109 ? -8.196 6.959 16.928 1.00 73.38 109 GLU A N 1
ATOM 824 C CA . GLU A 1 109 ? -8.627 7.730 18.088 1.00 73.38 109 GLU A CA 1
ATOM 825 C C . GLU A 1 109 ? -9.937 7.183 18.659 1.00 73.38 109 GLU A C 1
ATOM 827 O O . GLU A 1 109 ? -10.050 7.033 19.877 1.00 73.38 109 GLU A O 1
ATOM 832 N N . ALA A 1 110 ? -10.887 6.779 17.811 1.00 70.50 110 ALA A N 1
ATOM 833 C CA . ALA A 1 110 ? -12.126 6.133 18.241 1.00 70.50 110 ALA A CA 1
ATOM 834 C C . ALA A 1 110 ? -11.869 4.789 18.949 1.00 70.50 110 ALA A C 1
ATOM 836 O O . ALA A 1 110 ? -12.417 4.532 20.030 1.00 70.50 110 ALA A O 1
ATOM 837 N N . LEU A 1 111 ? -10.982 3.955 18.395 1.00 67.12 111 LEU A N 1
ATOM 838 C CA . LEU A 1 111 ? -10.564 2.694 19.014 1.00 67.12 111 LEU A CA 1
ATOM 839 C C . LEU A 1 111 ? -9.883 2.924 20.373 1.00 67.12 111 LEU A C 1
ATOM 841 O O . LEU A 1 111 ? -10.195 2.236 21.350 1.00 67.12 111 LEU A O 1
ATOM 845 N N . GLN A 1 112 ? -8.989 3.913 20.478 1.00 65.25 112 GLN A N 1
ATOM 846 C CA . GLN A 1 112 ? -8.305 4.243 21.732 1.00 65.25 112 GLN A CA 1
ATOM 847 C C . GLN A 1 112 ? -9.243 4.878 22.767 1.00 65.25 112 GLN A C 1
ATOM 849 O O . GLN A 1 112 ? -9.196 4.505 23.944 1.00 65.25 112 GLN A O 1
ATOM 854 N N . ALA A 1 113 ? -10.154 5.763 22.360 1.00 59.41 113 ALA A N 1
ATOM 855 C CA . ALA A 1 113 ? -11.156 6.371 23.235 1.00 59.41 113 ALA A CA 1
ATOM 856 C C . ALA A 1 113 ? -12.088 5.317 23.864 1.00 59.41 113 ALA A C 1
ATOM 858 O O . ALA A 1 113 ? -12.430 5.405 25.050 1.00 59.41 113 ALA A O 1
ATOM 859 N N . GLY A 1 114 ? -12.404 4.244 23.128 1.00 52.09 114 GLY A N 1
ATOM 860 C CA . GLY A 1 114 ? -13.110 3.069 23.651 1.00 52.09 114 GLY A CA 1
ATOM 861 C C . GLY A 1 114 ? -12.378 2.358 24.804 1.00 52.09 114 GLY A C 1
ATOM 862 O O . GLY A 1 114 ? -13.014 1.753 25.674 1.00 52.09 114 GLY A O 1
ATOM 863 N N . THR A 1 115 ? -11.047 2.478 24.886 1.00 51.69 115 THR A N 1
ATOM 864 C CA . THR A 1 115 ? -10.229 1.867 25.951 1.00 51.69 115 THR A CA 1
ATOM 865 C C . THR A 1 115 ? -10.098 2.729 27.214 1.00 51.69 115 THR A C 1
ATOM 867 O O . THR A 1 115 ? -9.963 2.176 28.313 1.00 51.69 115 THR A O 1
ATOM 870 N N . GLY A 1 116 ? -10.224 4.059 27.112 1.00 46.78 116 GLY A N 1
ATOM 871 C CA . GLY A 1 116 ? -10.097 4.990 28.248 1.00 46.78 116 GLY A CA 1
ATOM 872 C C . GLY A 1 116 ? -11.158 4.778 29.338 1.00 46.78 116 GLY A C 1
ATOM 873 O O . GLY A 1 116 ? -10.868 4.803 30.539 1.00 46.78 116 GLY A O 1
ATOM 874 N N . ASN A 1 117 ? -12.377 4.404 28.936 1.00 49.56 117 ASN A N 1
ATOM 875 C CA . ASN A 1 117 ? -13.458 4.042 29.859 1.00 49.56 117 ASN A CA 1
ATOM 876 C C . ASN A 1 117 ? -13.153 2.781 30.694 1.00 49.56 117 ASN A C 1
ATOM 878 O O . ASN A 1 117 ? -13.783 2.543 31.726 1.00 49.56 117 ASN A O 1
ATOM 882 N N . ARG A 1 118 ? -12.176 1.959 30.290 1.00 49.69 118 ARG A N 1
ATOM 883 C CA . ARG A 1 118 ? -11.809 0.710 30.974 1.00 49.69 118 ARG A CA 1
ATOM 884 C C . ARG A 1 118 ? -10.941 0.964 32.206 1.00 49.69 118 ARG A C 1
ATOM 886 O O . ARG A 1 118 ? -11.157 0.316 33.230 1.00 49.69 118 ARG A O 1
ATOM 893 N N . GLN A 1 119 ? -9.997 1.907 32.142 1.00 51.84 119 GLN A N 1
ATOM 894 C CA . GLN A 1 119 ? -9.185 2.291 33.305 1.00 51.84 119 GLN A CA 1
ATOM 895 C C . GLN A 1 119 ? -10.013 3.080 34.324 1.00 51.84 119 GLN A C 1
ATOM 897 O O . GLN A 1 119 ? -9.969 2.751 35.509 1.00 51.84 119 GLN A O 1
ATOM 902 N N . ALA A 1 120 ? -10.856 4.014 33.871 1.00 51.06 120 ALA A N 1
ATOM 903 C CA . ALA A 1 120 ? -11.773 4.747 34.744 1.00 51.06 120 ALA A CA 1
ATOM 904 C C . ALA A 1 120 ? -12.763 3.808 35.464 1.00 51.06 120 ALA A C 1
ATOM 906 O O . ALA A 1 120 ? -12.918 3.889 36.684 1.00 51.06 120 ALA A O 1
ATOM 907 N N . ARG A 1 121 ? -13.353 2.828 34.754 1.00 54.31 121 ARG A N 1
ATOM 908 C CA . ARG A 1 121 ? -14.223 1.801 35.366 1.00 54.31 121 ARG A CA 1
ATOM 909 C C . ARG A 1 121 ? -13.464 0.855 36.301 1.00 54.31 121 ARG A C 1
ATOM 911 O O . ARG A 1 121 ? -13.988 0.510 37.357 1.00 54.31 121 ARG A O 1
ATOM 918 N N . ARG A 1 122 ? -12.226 0.457 35.976 1.00 53.75 122 ARG A N 1
ATOM 919 C CA . ARG A 1 122 ? -11.382 -0.371 36.867 1.00 53.75 122 ARG A CA 1
ATOM 920 C C . ARG A 1 122 ? -10.983 0.370 38.146 1.00 53.75 122 ARG A C 1
ATOM 922 O O . ARG A 1 122 ? -10.966 -0.241 39.212 1.00 53.75 122 ARG A O 1
ATOM 929 N N . LEU A 1 123 ? -10.687 1.665 38.065 1.00 53.53 123 LEU A N 1
ATOM 930 C CA . LEU A 1 123 ? -10.338 2.492 39.225 1.00 53.53 123 LEU A CA 1
ATOM 931 C C . LEU A 1 123 ? -11.567 2.810 40.094 1.00 53.53 123 LEU A C 1
ATOM 933 O O . LEU A 1 123 ? -11.470 2.768 41.320 1.00 53.53 123 LEU A O 1
ATOM 937 N N . ALA A 1 124 ? -12.738 3.029 39.487 1.00 53.09 124 ALA A N 1
ATOM 938 C CA . ALA A 1 124 ? -14.005 3.191 40.206 1.00 53.09 124 ALA A CA 1
ATOM 939 C C . ALA A 1 124 ? -14.467 1.889 40.896 1.00 53.09 124 ALA A C 1
ATOM 941 O O . ALA A 1 124 ? -14.941 1.919 42.035 1.00 53.09 124 ALA A O 1
ATOM 942 N N . ALA A 1 125 ? -14.259 0.730 40.259 1.00 55.22 125 ALA A N 1
ATOM 943 C CA . ALA A 1 125 ? -14.539 -0.576 40.858 1.00 55.22 125 ALA A CA 1
ATOM 944 C C . ALA A 1 125 ? -13.596 -0.897 42.032 1.00 55.22 125 ALA A C 1
ATOM 946 O O . ALA A 1 125 ? -14.037 -1.440 43.036 1.00 55.22 125 ALA A O 1
ATOM 947 N N . LYS A 1 126 ? -12.316 -0.502 41.968 1.00 54.56 126 LYS A N 1
ATOM 948 C CA . LYS A 1 126 ? -11.377 -0.685 43.093 1.00 54.56 126 LYS A CA 1
ATOM 949 C C . LYS A 1 126 ? -11.683 0.210 44.300 1.00 54.56 126 LYS A C 1
ATOM 951 O O . LYS A 1 126 ? -11.374 -0.175 45.423 1.00 54.56 126 LYS A O 1
ATOM 956 N N . LYS A 1 127 ? -12.307 1.379 44.102 1.00 51.97 127 LYS A N 1
ATOM 957 C CA . LYS A 1 127 ? -12.691 2.284 45.204 1.00 51.97 127 LYS A CA 1
ATOM 958 C C . LYS A 1 127 ? -13.985 1.884 45.925 1.00 51.97 127 LYS A C 1
ATOM 960 O O . LYS A 1 127 ? -14.209 2.346 47.039 1.00 51.97 127 LYS A O 1
ATOM 965 N N . THR A 1 128 ? -14.825 1.030 45.339 1.00 45.59 128 THR A N 1
ATOM 966 C CA . THR A 1 128 ? -16.133 0.663 45.919 1.00 45.59 128 THR A CA 1
ATOM 967 C C . THR A 1 128 ? -16.110 -0.629 46.743 1.00 45.59 128 THR A C 1
ATOM 969 O O . THR A 1 128 ? -16.963 -0.802 47.612 1.00 45.59 128 THR A O 1
ATOM 972 N N . THR A 1 129 ? -15.103 -1.494 46.579 1.00 45.69 129 THR A N 1
ATOM 973 C CA . THR A 1 129 ? -15.001 -2.763 47.330 1.00 45.69 129 THR A CA 1
ATOM 974 C C . THR A 1 129 ? -14.403 -2.625 48.735 1.00 45.69 129 THR A C 1
ATOM 976 O O . THR A 1 129 ? -14.485 -3.560 49.523 1.00 45.69 129 THR A O 1
ATOM 979 N N . ALA A 1 130 ? -13.843 -1.468 49.101 1.00 49.16 130 ALA A N 1
ATOM 980 C CA . ALA A 1 130 ? -13.188 -1.278 50.401 1.00 49.16 130 ALA A CA 1
ATOM 981 C C . ALA A 1 130 ? -14.139 -0.914 51.562 1.00 49.16 130 ALA A C 1
ATOM 983 O O . ALA A 1 130 ? -13.666 -0.686 52.672 1.00 49.16 130 ALA A O 1
ATOM 984 N N . LYS A 1 131 ? -15.466 -0.827 51.352 1.00 47.50 131 LYS A N 1
ATOM 985 C CA . LYS A 1 131 ? -16.379 -0.288 52.386 1.00 47.50 131 LYS A CA 1
ATOM 986 C C . LYS A 1 131 ? -17.591 -1.138 52.778 1.00 47.50 131 LYS A C 1
ATOM 988 O O . LYS A 1 131 ? -18.446 -0.633 53.501 1.00 47.50 131 LYS A O 1
ATOM 993 N N . LYS A 1 132 ? -17.693 -2.411 52.373 1.00 48.34 132 LYS A N 1
ATOM 994 C CA . LYS A 1 132 ? -18.825 -3.271 52.785 1.00 48.34 132 LYS A CA 1
ATOM 995 C C . LYS A 1 132 ? -18.453 -4.737 53.038 1.00 48.34 132 LYS A C 1
ATOM 997 O O . LYS A 1 132 ? -18.977 -5.610 52.370 1.00 48.34 132 LYS A O 1
ATOM 1002 N N . THR A 1 133 ? -17.642 -5.010 54.057 1.00 43.81 133 THR A N 1
ATO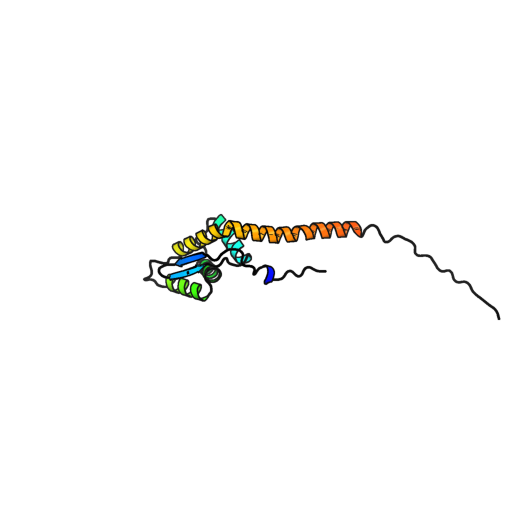M 1003 C CA . THR A 1 133 ? -17.672 -6.298 54.790 1.00 43.81 133 THR A CA 1
ATOM 1004 C C . THR A 1 133 ? -17.046 -6.122 56.174 1.00 43.81 133 THR A C 1
ATOM 1006 O O . THR A 1 133 ? -15.959 -6.608 56.457 1.00 43.81 133 THR A O 1
ATOM 1009 N N . ALA A 1 134 ? -17.730 -5.390 57.051 1.00 47.81 134 ALA A N 1
ATOM 1010 C CA . ALA A 1 134 ? -17.465 -5.415 58.487 1.00 47.81 134 ALA A CA 1
ATOM 1011 C 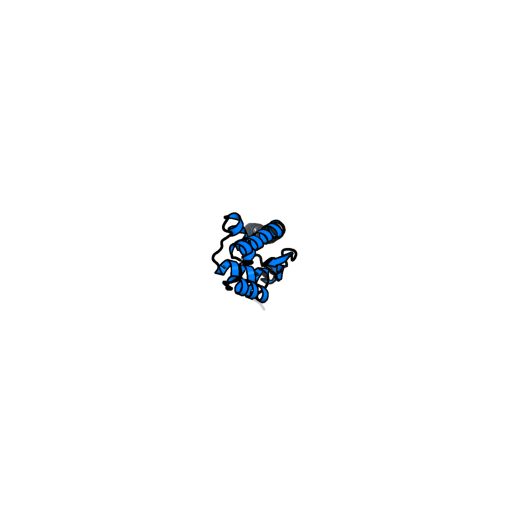C . ALA A 1 134 ? -18.786 -5.196 59.234 1.00 47.81 134 ALA A C 1
ATOM 1013 O O . ALA A 1 134 ? -19.055 -4.121 59.758 1.00 47.81 134 ALA A O 1
ATOM 1014 N N . ALA A 1 135 ? -19.659 -6.205 59.228 1.00 42.28 135 ALA A N 1
ATOM 1015 C CA . ALA A 1 135 ? -20.823 -6.221 60.106 1.00 42.28 135 ALA A CA 1
ATOM 1016 C C . ALA A 1 135 ? -21.177 -7.657 60.523 1.00 42.28 135 ALA A C 1
ATOM 1018 O O . ALA A 1 135 ? -21.813 -8.398 59.784 1.00 42.28 135 ALA A O 1
ATOM 1019 N N . LYS A 1 136 ? -20.762 -7.974 61.757 1.00 41.44 136 LYS A N 1
ATOM 1020 C CA . LYS A 1 136 ? -21.357 -8.916 62.721 1.00 41.44 136 LYS A CA 1
ATOM 1021 C C . LYS A 1 136 ? -21.460 -10.399 62.327 1.00 41.44 136 LYS A C 1
ATOM 1023 O O . LYS A 1 136 ? -22.503 -10.877 61.898 1.00 41.44 136 LYS A O 1
ATOM 1028 N N . GLN A 1 137 ? -20.427 -11.161 62.699 1.00 43.47 137 GLN A N 1
ATOM 1029 C CA . GLN A 1 137 ? -20.639 -12.517 63.215 1.00 43.47 137 GLN A CA 1
ATOM 1030 C C . GLN A 1 137 ? -21.354 -12.420 64.573 1.00 43.47 137 GLN A C 1
ATOM 1032 O O . GLN A 1 137 ? -20.868 -11.756 65.488 1.00 43.47 137 GLN A O 1
ATOM 1037 N N . VAL A 1 138 ? -22.513 -13.067 64.700 1.00 40.34 138 VAL A N 1
ATOM 1038 C CA . VAL A 1 138 ? -23.215 -13.265 65.976 1.00 40.34 138 VAL A CA 1
ATOM 1039 C C . VAL A 1 138 ? -22.962 -14.709 66.431 1.00 40.34 138 VAL A C 1
ATOM 1041 O O . VAL A 1 138 ? -23.189 -15.627 65.641 1.00 40.34 138 VAL A O 1
ATOM 1044 N N . PRO A 1 139 ? -22.517 -14.951 67.677 1.00 47.28 139 PRO A N 1
ATOM 1045 C CA . PRO A 1 139 ? -22.303 -16.297 68.193 1.00 47.28 139 PRO A CA 1
ATOM 1046 C C . PRO A 1 139 ? -23.637 -16.914 68.641 1.00 47.28 139 PRO A C 1
ATOM 1048 O O . PRO A 1 139 ? -24.324 -16.371 69.506 1.00 47.28 139 PRO A O 1
ATOM 1051 N N . ARG A 1 140 ? -24.010 -18.079 68.098 1.00 46.47 140 ARG A N 1
ATOM 1052 C CA . ARG A 1 140 ? -25.115 -18.886 68.644 1.00 46.47 140 ARG A CA 1
ATOM 1053 C C . ARG A 1 140 ? -24.591 -19.766 69.784 1.00 46.47 140 ARG A C 1
ATOM 1055 O O . ARG A 1 140 ? -23.955 -20.791 69.557 1.00 46.47 140 ARG A O 1
ATOM 1062 N N . LYS A 1 141 ? -24.870 -19.336 71.019 1.00 43.47 141 LYS A N 1
ATOM 1063 C CA . LYS A 1 141 ? -24.752 -20.125 72.256 1.00 43.47 141 LYS A CA 1
ATOM 1064 C C . LYS A 1 141 ? -25.680 -21.351 72.200 1.00 43.47 141 LYS A C 1
ATOM 1066 O O . LYS A 1 141 ? -26.856 -21.218 71.872 1.00 43.47 141 LYS A O 1
ATOM 1071 N N . ARG A 1 142 ? -25.152 -22.518 72.589 1.00 44.22 142 ARG A N 1
ATOM 1072 C CA . ARG A 1 142 ? -25.916 -23.700 73.032 1.00 44.22 142 ARG A CA 1
ATOM 1073 C C . ARG A 1 142 ? -26.676 -23.385 74.329 1.00 44.22 142 ARG A C 1
ATOM 1075 O O . ARG A 1 142 ? -26.081 -22.797 75.228 1.00 44.22 142 ARG A O 1
ATOM 1082 N N . ALA A 1 143 ? -27.903 -23.890 74.462 1.00 38.69 143 ALA A N 1
ATOM 1083 C CA . ALA A 1 143 ? -28.452 -24.386 75.728 1.00 38.69 143 ALA A CA 1
ATOM 1084 C C . ALA A 1 143 ? -29.630 -25.347 75.480 1.00 38.69 143 ALA A C 1
ATOM 1086 O O . ALA A 1 143 ? -30.341 -25.237 74.485 1.00 38.69 143 ALA A O 1
ATOM 1087 N N . ALA A 1 144 ? -29.745 -26.305 76.395 1.00 43.72 144 ALA A N 1
ATOM 1088 C CA . ALA A 1 144 ? -30.570 -27.505 76.405 1.00 43.72 144 ALA A CA 1
ATOM 1089 C C . ALA A 1 144 ? -32.090 -27.270 76.460 1.00 43.72 144 ALA A C 1
ATOM 1091 O O . ALA A 1 144 ? -32.552 -26.283 77.025 1.00 43.72 144 ALA A O 1
ATOM 1092 N N . ALA A 1 145 ? -32.852 -28.271 76.011 1.00 39.78 145 ALA A N 1
ATOM 1093 C CA . ALA A 1 145 ? -34.204 -28.518 76.498 1.00 39.78 145 ALA A CA 1
ATOM 1094 C C . ALA A 1 145 ? -34.352 -30.008 76.842 1.00 39.78 145 ALA A C 1
ATOM 1096 O O . ALA A 1 145 ? -34.087 -30.890 76.030 1.00 39.78 145 ALA A O 1
ATOM 1097 N N . SER A 1 146 ? -34.718 -30.234 78.098 1.00 41.91 146 SER A N 1
ATOM 1098 C CA . SER A 1 146 ? -35.064 -31.490 78.753 1.00 41.91 146 SER A CA 1
ATOM 1099 C C . SER A 1 146 ? -36.588 -31.512 78.962 1.00 41.91 146 SER A C 1
ATOM 1101 O O . SER A 1 146 ? -37.174 -30.441 79.137 1.00 41.91 146 SER A O 1
ATOM 1103 N N . ARG A 1 147 ? -37.168 -32.725 79.046 1.00 40.22 147 ARG A N 1
ATOM 1104 C CA . ARG A 1 147 ? -38.584 -33.105 79.308 1.00 40.22 147 ARG A CA 1
ATOM 1105 C C . ARG A 1 147 ? -39.472 -33.086 78.049 1.00 40.22 147 ARG A C 1
ATOM 1107 O O . ARG A 1 147 ? -39.450 -32.116 77.308 1.00 40.22 147 ARG A O 1
ATOM 1114 N N . ARG A 1 148 ? -40.269 -34.114 77.746 1.00 41.78 148 ARG A N 1
ATOM 1115 C CA . ARG A 1 148 ? -40.985 -35.096 78.583 1.00 41.78 148 ARG A CA 1
ATOM 1116 C C . ARG A 1 148 ? -40.861 -36.514 78.048 1.00 41.78 148 ARG A C 1
ATOM 1118 O O . ARG A 1 148 ? -40.821 -36.649 76.809 1.00 41.78 148 ARG A O 1
#

Sequence (148 aa):
MATVVSTADYTQKIAEDIPARIGSVSMTARCPKDVVWNELAKRHEAGDTSGSESMLMYLSAAIFGTDNGEKIRAMLDDPDNREVTYTSLGGVIGYLVEKWGPEAQAHFEALQAGTGNRQARRLAAKKTTAKKTAAKQVPRKRAAASRR

Organism: NCBI:txid2989713

Secondary structure (DSSP, 8-state):
------GGGGGS--S--EEEEETTEEEEE-PPPHHHHHHHHHHHHTT--S--HHHHHHHHHHHH-HHHHHHHHHHHH-TT--S--HHHHHHHHHHHHHHHHHHHHHHHHHHHHHHHHHHHHHHHHHHHGGGS----PPP---------

pLDDT: mean 70.5, std 17.17, range [38.69, 91.75]

Foldseek 3Di:
DDPDPDVVLQVDQLDDWDWDDQQNDIAIWGDATLVLLVVLLVCLVVVNLPPDPVNLLVLQCRTRNVVRSVVLVVLAVDPPRPRHHSNVSSVRSSVVSVVSVVSSVVSVVVVVVVCVVVVVVVVVVVVPVPPPDDDDDDDDDDDDDDDD